Protein AF-A0A3A8FHT0-F1 (afdb_monomer_lite)

Structure (mmCIF, N/CA/C/O backbone):
data_AF-A0A3A8FHT0-F1
#
_entry.id   AF-A0A3A8FHT0-F1
#
loop_
_atom_site.group_PDB
_atom_site.id
_atom_site.type_symbol
_atom_site.label_atom_id
_atom_site.label_alt_id
_atom_site.label_comp_id
_atom_site.label_asym_id
_atom_site.label_entity_id
_atom_site.label_seq_id
_atom_site.pdbx_PDB_ins_code
_atom_site.Cartn_x
_atom_site.Cartn_y
_atom_site.Cartn_z
_atom_site.occupancy
_atom_site.B_iso_or_equiv
_atom_site.auth_seq_id
_atom_site.auth_comp_id
_atom_site.auth_asym_id
_atom_site.auth_atom_id
_atom_site.pdbx_PDB_model_num
ATOM 1 N N . MET A 1 1 ? -11.526 -7.778 7.308 1.00 85.56 1 MET A N 1
ATOM 2 C CA . MET A 1 1 ? -10.155 -7.720 6.765 1.00 85.56 1 MET A CA 1
ATOM 3 C C . MET A 1 1 ? -9.245 -7.117 7.819 1.00 85.56 1 MET A C 1
ATOM 5 O O . MET A 1 1 ? -9.566 -6.052 8.335 1.00 85.56 1 MET A O 1
ATOM 9 N N . ASN A 1 2 ? -8.163 -7.803 8.180 1.00 94.44 2 ASN A N 1
ATOM 10 C CA . ASN A 1 2 ? -7.158 -7.284 9.116 1.00 94.44 2 ASN A CA 1
ATOM 11 C C . ASN A 1 2 ? -6.059 -6.478 8.382 1.00 94.44 2 ASN A C 1
ATOM 13 O O . ASN A 1 2 ? -5.968 -6.525 7.155 1.00 94.44 2 ASN A O 1
ATOM 17 N N . LYS A 1 3 ? -5.208 -5.748 9.125 1.00 93.06 3 LYS A N 1
ATOM 18 C CA . LYS A 1 3 ? -4.119 -4.930 8.544 1.00 93.06 3 LYS A CA 1
ATOM 19 C C . LYS A 1 3 ? -3.176 -5.749 7.647 1.00 93.06 3 LYS A C 1
ATOM 21 O O . LYS A 1 3 ? -2.767 -5.280 6.592 1.00 93.06 3 LYS A O 1
ATOM 26 N N . LYS A 1 4 ? -2.867 -6.997 8.017 1.00 94.75 4 LYS A N 1
ATOM 27 C CA . LYS A 1 4 ? -1.966 -7.872 7.247 1.00 94.75 4 LYS A CA 1
ATOM 28 C C . LYS A 1 4 ? -2.572 -8.279 5.899 1.00 94.75 4 LYS A C 1
ATOM 30 O O . LYS A 1 4 ? -1.890 -8.196 4.883 1.00 94.75 4 LYS A O 1
ATOM 35 N N . GLU A 1 5 ? -3.8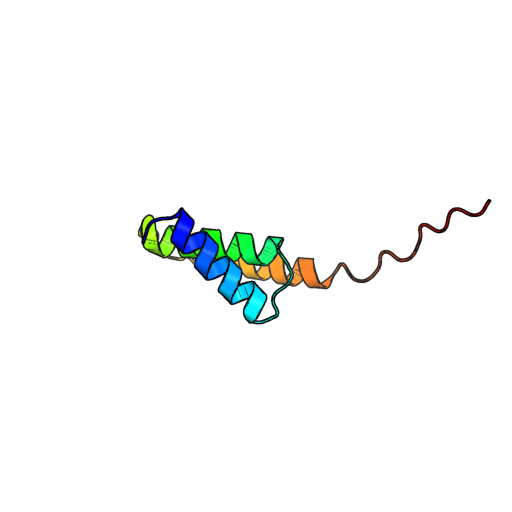42 -8.675 5.888 1.00 96.25 5 GLU A N 1
ATOM 36 C CA . GLU A 1 5 ? -4.595 -8.988 4.665 1.00 96.25 5 GLU A CA 1
ATOM 37 C C . GLU A 1 5 ? -4.720 -7.761 3.762 1.00 96.25 5 GLU A C 1
ATOM 39 O O . GLU A 1 5 ? -4.498 -7.855 2.560 1.00 96.25 5 GLU A O 1
ATOM 44 N N . PHE A 1 6 ? -5.007 -6.595 4.344 1.00 95.50 6 PHE A N 1
ATOM 45 C CA . PHE A 1 6 ? -5.081 -5.339 3.605 1.00 95.50 6 PHE A CA 1
ATOM 46 C C . PHE A 1 6 ? -3.760 -5.001 2.903 1.00 95.50 6 PHE A C 1
ATOM 48 O O . PHE A 1 6 ? -3.758 -4.753 1.697 1.00 95.50 6 PHE A O 1
ATOM 55 N N . ARG A 1 7 ? -2.633 -5.062 3.631 1.00 95.69 7 ARG A N 1
ATOM 56 C CA . ARG A 1 7 ? -1.290 -4.843 3.068 1.00 95.69 7 ARG A CA 1
ATOM 57 C C . ARG A 1 7 ? -0.993 -5.804 1.922 1.00 95.69 7 ARG A C 1
ATOM 59 O O . ARG A 1 7 ? -0.531 -5.367 0.873 1.00 95.69 7 ARG A O 1
ATOM 66 N N . ALA A 1 8 ? -1.259 -7.097 2.116 1.00 96.38 8 ALA A N 1
ATOM 67 C CA . ALA A 1 8 ? -0.993 -8.119 1.108 1.00 96.38 8 ALA A CA 1
ATOM 68 C C . ALA A 1 8 ? -1.822 -7.894 -0.167 1.00 96.38 8 ALA A C 1
ATOM 70 O O . ALA A 1 8 ? -1.280 -7.952 -1.271 1.00 96.38 8 ALA A O 1
ATOM 71 N N . ASN A 1 9 ? -3.107 -7.564 -0.012 1.00 96.94 9 ASN A N 1
ATOM 72 C CA . ASN A 1 9 ? -4.009 -7.306 -1.131 1.00 96.94 9 ASN A CA 1
ATOM 73 C C . ASN A 1 9 ? -3.604 -6.056 -1.921 1.00 96.94 9 ASN A C 1
ATOM 75 O O . ASN A 1 9 ? -3.531 -6.114 -3.148 1.00 96.94 9 ASN A O 1
ATOM 79 N N . LEU A 1 10 ? -3.291 -4.942 -1.244 1.00 95.62 10 LEU A N 1
ATOM 80 C CA . LEU A 1 10 ? -2.819 -3.731 -1.924 1.00 95.62 10 LEU A CA 1
ATOM 81 C C . LEU A 1 10 ? -1.485 -3.969 -2.633 1.00 95.62 10 LEU A C 1
ATOM 83 O O . LEU A 1 10 ? -1.309 -3.538 -3.768 1.00 95.62 10 LEU A O 1
ATOM 87 N N . TYR A 1 11 ? -0.548 -4.652 -1.973 1.00 96.38 11 TYR A N 1
ATOM 88 C CA . TYR A 1 11 ? 0.751 -4.956 -2.562 1.00 96.38 11 TYR A CA 1
ATOM 89 C C . TYR A 1 11 ? 0.599 -5.781 -3.844 1.00 96.38 11 TYR A C 1
ATOM 91 O O . TYR A 1 11 ? 1.181 -5.434 -4.870 1.00 96.38 11 TYR A O 1
ATOM 99 N N . GLY A 1 12 ? -0.235 -6.826 -3.806 1.00 96.69 12 GLY A N 1
ATOM 100 C CA . GLY A 1 12 ? -0.570 -7.622 -4.985 1.00 96.69 12 GLY A CA 1
ATOM 101 C C . GLY A 1 12 ? -1.172 -6.769 -6.101 1.00 96.69 12 GLY A C 1
ATOM 102 O O . GLY A 1 12 ? -0.706 -6.839 -7.232 1.00 96.69 12 GLY A O 1
ATOM 103 N N . ALA A 1 13 ? -2.132 -5.897 -5.777 1.00 96.88 13 ALA A N 1
ATOM 104 C CA . ALA A 1 13 ? -2.763 -5.009 -6.752 1.00 96.88 13 ALA A CA 1
ATOM 105 C C . ALA A 1 13 ? -1.769 -4.042 -7.422 1.00 96.88 13 ALA A C 1
ATOM 107 O O . ALA A 1 13 ? -1.836 -3.847 -8.635 1.00 96.88 13 ALA A O 1
ATOM 108 N N . TYR A 1 14 ? -0.826 -3.470 -6.666 1.00 95.19 14 TYR A N 1
ATOM 109 C CA . TYR A 1 14 ? 0.222 -2.612 -7.227 1.00 95.19 14 TYR A CA 1
ATOM 110 C C . TYR A 1 14 ? 1.178 -3.377 -8.145 1.00 95.19 14 TYR A C 1
ATOM 112 O O . TYR A 1 14 ? 1.505 -2.902 -9.230 1.00 95.19 14 TYR A O 1
ATOM 120 N N . VAL A 1 15 ? 1.609 -4.574 -7.748 1.00 95.25 15 VAL A N 1
ATOM 121 C CA . VAL A 1 15 ? 2.479 -5.398 -8.599 1.00 95.25 15 VAL A CA 1
ATOM 122 C C . VAL A 1 15 ? 1.744 -5.812 -9.876 1.00 95.25 15 VAL A C 1
ATOM 124 O O . VAL A 1 15 ? 2.306 -5.711 -10.965 1.00 95.25 15 VAL A O 1
ATOM 127 N N . SER A 1 16 ? 0.474 -6.212 -9.769 1.00 96.75 16 SER A N 1
ATOM 128 C CA . SER A 1 16 ? -0.365 -6.569 -10.918 1.00 96.75 16 SER A CA 1
ATOM 129 C C . SER A 1 16 ? -0.667 -5.390 -11.847 1.00 96.75 16 SER A C 1
ATOM 131 O O . SER A 1 16 ? -0.923 -5.616 -13.025 1.00 96.75 16 SER A O 1
ATOM 133 N N . SER A 1 17 ? -0.613 -4.145 -11.360 1.00 94.31 17 SER A N 1
ATOM 134 C CA . SER A 1 17 ? -0.759 -2.943 -12.193 1.00 94.31 17 SER A CA 1
ATOM 135 C C . SER A 1 17 ? 0.540 -2.501 -12.878 1.00 94.31 17 SER A C 1
ATOM 137 O O . SER A 1 17 ? 0.543 -1.503 -13.596 1.00 94.31 17 SER A O 1
ATOM 139 N N . GLY A 1 18 ? 1.639 -3.241 -12.686 1.00 92.12 18 GLY A N 1
ATOM 140 C CA . GLY A 1 18 ? 2.949 -2.938 -13.267 1.00 92.12 18 GLY A CA 1
ATOM 141 C C . GLY A 1 18 ? 3.801 -1.982 -12.428 1.00 92.12 18 GLY A C 1
ATOM 142 O O . GLY A 1 18 ? 4.865 -1.551 -12.873 1.00 92.12 18 GLY A O 1
ATOM 143 N N . MET 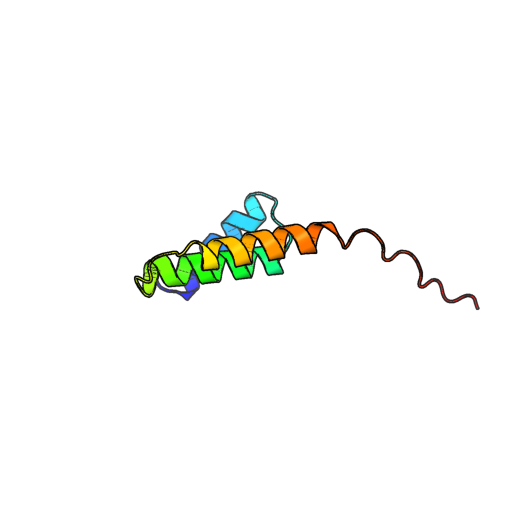A 1 19 ? 3.381 -1.644 -11.203 1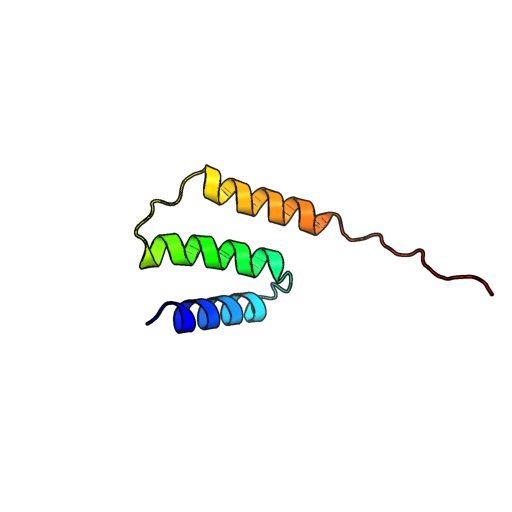.00 91.75 19 MET A N 1
ATOM 144 C CA . MET A 1 19 ? 4.236 -0.911 -10.273 1.00 91.75 19 MET A CA 1
ATOM 145 C C . MET A 1 19 ? 5.232 -1.885 -9.634 1.00 91.75 19 MET A C 1
ATOM 147 O O . MET A 1 19 ? 4.868 -2.718 -8.809 1.00 91.75 19 MET A O 1
ATOM 151 N N . HIS A 1 20 ? 6.509 -1.757 -9.995 1.00 92.12 20 HIS A N 1
ATOM 152 C CA . HIS A 1 20 ? 7.594 -2.584 -9.444 1.00 92.12 20 HIS A CA 1
ATOM 153 C C . HIS A 1 20 ? 8.506 -1.829 -8.467 1.00 92.12 20 HIS A C 1
ATOM 155 O O . HIS A 1 20 ? 9.401 -2.414 -7.864 1.00 92.12 20 HIS A O 1
ATOM 161 N N . ASN A 1 21 ? 8.278 -0.527 -8.262 1.00 91.62 21 ASN A N 1
ATOM 162 C CA . ASN A 1 21 ? 9.008 0.234 -7.253 1.00 91.62 21 ASN A CA 1
ATOM 163 C C . ASN A 1 21 ? 8.478 -0.109 -5.850 1.00 91.62 21 ASN A C 1
ATOM 165 O O . ASN A 1 21 ? 7.551 0.525 -5.350 1.00 91.62 21 ASN A O 1
ATOM 169 N N . HIS A 1 22 ? 9.085 -1.109 -5.211 1.00 89.50 22 HIS A N 1
ATOM 170 C CA . HIS A 1 22 ? 8.678 -1.615 -3.897 1.00 89.50 22 HIS A CA 1
ATOM 171 C C . HIS A 1 22 ? 8.637 -0.539 -2.803 1.00 89.50 22 HIS A C 1
ATOM 173 O O . HIS A 1 22 ? 7.751 -0.573 -1.950 1.00 89.50 22 HIS A O 1
ATOM 179 N N . VAL A 1 23 ? 9.548 0.439 -2.843 1.00 89.81 23 VAL A N 1
ATOM 180 C CA . VAL A 1 23 ? 9.578 1.552 -1.879 1.00 89.81 23 VAL A CA 1
ATOM 181 C C . VAL A 1 23 ? 8.345 2.436 -2.049 1.00 89.81 23 VAL A C 1
ATOM 183 O O . VAL A 1 23 ? 7.706 2.818 -1.069 1.00 89.81 23 VAL A O 1
ATOM 186 N N . LEU A 1 24 ? 7.975 2.738 -3.295 1.00 87.94 24 LEU A N 1
ATOM 187 C CA . LEU A 1 24 ? 6.780 3.522 -3.595 1.00 87.94 24 LEU A CA 1
ATOM 188 C C . LEU A 1 24 ? 5.501 2.763 -3.219 1.00 87.94 24 LEU A C 1
ATOM 190 O O . LEU A 1 24 ? 4.582 3.358 -2.657 1.00 87.94 24 LEU A O 1
ATOM 194 N N . ILE A 1 25 ? 5.452 1.453 -3.467 1.00 91.12 25 ILE A N 1
ATOM 195 C CA . ILE A 1 25 ? 4.327 0.596 -3.070 1.00 91.12 25 ILE A CA 1
ATOM 196 C C . ILE A 1 25 ? 4.133 0.637 -1.551 1.00 91.12 25 ILE A C 1
ATOM 198 O O . ILE A 1 25 ? 3.023 0.883 -1.085 1.00 91.12 25 ILE A O 1
ATOM 202 N N . GLN A 1 26 ? 5.203 0.456 -0.772 1.00 91.38 26 GLN A N 1
ATOM 203 C CA . GLN A 1 26 ? 5.128 0.482 0.692 1.00 91.38 26 GLN A CA 1
ATOM 204 C C . GLN A 1 26 ? 4.636 1.831 1.227 1.00 91.38 26 GLN A C 1
ATOM 206 O O . GLN A 1 26 ? 3.719 1.852 2.044 1.00 91.38 26 GLN A O 1
ATOM 211 N N . LYS A 1 27 ? 5.153 2.953 0.706 1.00 89.56 27 LYS A N 1
ATOM 212 C CA . LYS A 1 27 ? 4.702 4.301 1.104 1.00 89.56 27 LYS A CA 1
ATOM 213 C C . LYS A 1 27 ? 3.213 4.529 0.825 1.00 89.56 27 LYS A C 1
ATOM 215 O O . LYS A 1 27 ? 2.511 5.112 1.647 1.00 89.56 27 LYS A O 1
ATOM 220 N N . ASN A 1 28 ? 2.716 4.062 -0.321 1.00 89.44 28 ASN A N 1
ATOM 221 C CA . ASN A 1 28 ? 1.289 4.154 -0.639 1.00 89.44 28 ASN A CA 1
ATOM 222 C C . ASN A 1 28 ? 0.435 3.267 0.281 1.00 89.44 28 ASN A C 1
ATOM 224 O O . ASN A 1 28 ? -0.635 3.689 0.719 1.00 89.44 28 ASN A O 1
ATOM 228 N N . ILE A 1 29 ? 0.915 2.063 0.605 1.00 93.31 29 ILE A N 1
ATOM 229 C CA . ILE A 1 29 ? 0.241 1.146 1.532 1.00 93.31 29 ILE A CA 1
ATOM 230 C C . ILE A 1 29 ? 0.132 1.750 2.933 1.00 93.31 29 ILE A C 1
ATOM 232 O O . ILE A 1 29 ? -0.935 1.657 3.531 1.00 93.31 29 ILE A O 1
ATOM 236 N N . GLU A 1 30 ? 1.190 2.381 3.447 1.00 90.94 30 GLU A N 1
ATOM 237 C CA . GLU A 1 30 ? 1.176 3.029 4.768 1.00 90.94 30 GLU A CA 1
ATOM 238 C C . GLU A 1 30 ? 0.095 4.110 4.859 1.00 90.94 30 GLU A C 1
ATOM 240 O O . GLU A 1 30 ? -0.692 4.126 5.803 1.00 90.94 30 GLU A O 1
ATOM 245 N N . ILE A 1 31 ? -0.006 4.966 3.841 1.00 87.38 31 ILE A N 1
ATOM 246 C CA . ILE A 1 31 ?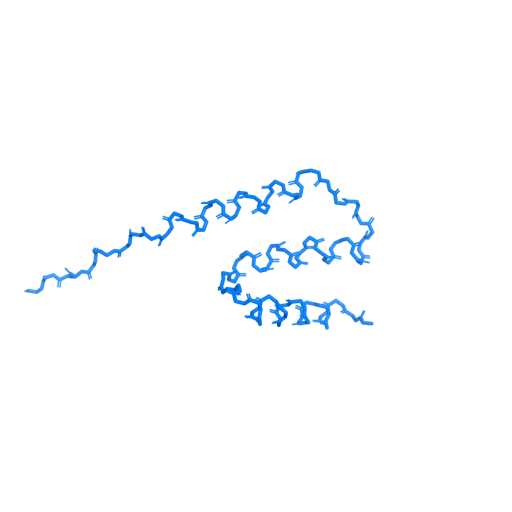 -1.007 6.040 3.802 1.00 87.38 31 ILE A CA 1
ATOM 247 C C . ILE A 1 31 ? -2.423 5.462 3.703 1.00 87.38 31 ILE A C 1
ATOM 249 O O . ILE A 1 31 ? -3.325 5.892 4.426 1.00 87.38 31 ILE A O 1
ATOM 253 N N . ALA A 1 32 ? -2.622 4.463 2.839 1.00 89.44 32 ALA A N 1
ATOM 254 C CA . ALA A 1 32 ? -3.911 3.800 2.693 1.00 89.44 32 ALA A CA 1
ATOM 255 C C . ALA A 1 32 ? -4.327 3.068 3.982 1.00 89.44 32 ALA A C 1
ATOM 257 O O . ALA A 1 32 ? -5.498 3.097 4.359 1.00 89.44 32 ALA A O 1
ATOM 258 N N . GLU A 1 33 ? -3.380 2.452 4.692 1.00 90.81 33 GLU A N 1
ATOM 259 C CA . GLU A 1 33 ? -3.636 1.799 5.974 1.00 90.81 33 GLU A CA 1
ATOM 260 C C . GLU A 1 33 ? -4.058 2.805 7.044 1.00 90.81 33 GLU A C 1
ATOM 262 O O . GLU A 1 33 ? -5.065 2.577 7.718 1.00 90.81 33 GLU A O 1
ATOM 267 N N . SER A 1 34 ? -3.341 3.923 7.179 1.00 87.06 34 SER A N 1
ATOM 268 C CA . SER A 1 34 ? -3.689 4.960 8.154 1.00 87.06 34 SER A CA 1
ATOM 269 C C . SER A 1 34 ? -5.058 5.585 7.882 1.00 87.06 34 SER A C 1
ATOM 271 O O . SER A 1 34 ? -5.800 5.881 8.820 1.00 87.06 34 SER A O 1
ATOM 273 N N . PHE A 1 35 ? -5.445 5.714 6.613 1.00 85.75 35 PHE A N 1
ATOM 274 C CA . PHE A 1 35 ? -6.787 6.164 6.249 1.00 85.75 35 PHE A CA 1
ATOM 275 C C . PHE A 1 35 ? -7.873 5.152 6.644 1.00 85.75 35 PHE A C 1
ATOM 277 O O . PHE A 1 35 ? -8.870 5.516 7.266 1.00 85.75 35 PHE A O 1
ATOM 284 N N . VAL A 1 36 ? -7.683 3.872 6.305 1.00 87.25 36 VAL A N 1
ATOM 285 C CA . VAL A 1 36 ? -8.701 2.826 6.499 1.00 87.25 36 VAL A CA 1
ATOM 286 C C . VAL A 1 36 ? -8.850 2.423 7.966 1.00 87.25 36 VAL A C 1
ATOM 288 O O . VAL A 1 36 ? -9.971 2.228 8.438 1.00 87.25 36 VAL A O 1
ATOM 291 N N . PHE A 1 37 ? -7.741 2.272 8.690 1.00 87.94 37 PHE A N 1
ATOM 292 C CA . PHE A 1 37 ? -7.748 1.696 10.037 1.00 87.94 37 PHE A CA 1
ATOM 293 C C . PHE A 1 37 ? -7.617 2.734 11.141 1.00 87.94 37 PHE A C 1
ATOM 295 O O . PHE A 1 37 ? -8.271 2.597 12.173 1.00 87.94 37 PHE A O 1
ATOM 302 N N . ASP A 1 38 ? -6.808 3.769 10.928 1.00 82.31 38 ASP A N 1
ATOM 303 C CA . ASP A 1 38 ? -6.511 4.745 11.977 1.00 82.31 38 ASP A CA 1
ATOM 304 C C . ASP A 1 38 ? -7.451 5.970 11.892 1.00 82.31 38 ASP A C 1
ATOM 306 O O . ASP A 1 38 ? -7.383 6.868 12.730 1.00 82.31 38 ASP A O 1
ATOM 310 N N . LYS A 1 39 ? -8.368 5.990 10.900 1.00 72.31 39 LYS A N 1
ATOM 311 C CA . LYS A 1 39 ? -9.314 7.085 10.582 1.00 72.31 39 LYS A CA 1
ATOM 312 C C . LYS A 1 39 ? -8.635 8.451 10.480 1.00 72.31 39 LYS A C 1
ATOM 314 O O . LYS A 1 39 ? -9.263 9.490 10.692 1.00 72.31 39 LYS A O 1
ATOM 319 N N . HIS A 1 40 ? -7.345 8.449 10.166 1.00 72.25 40 HIS A N 1
ATOM 320 C CA . HIS A 1 40 ? -6.584 9.666 10.017 1.00 72.25 40 HIS A CA 1
ATOM 321 C C . HIS A 1 40 ? -6.978 10.303 8.684 1.00 72.25 40 HIS A C 1
ATOM 323 O O . HIS A 1 40 ? -6.958 9.646 7.640 1.00 72.25 40 HIS A O 1
ATOM 329 N N . GLY A 1 41 ? -7.377 11.575 8.710 1.00 68.50 41 GLY A N 1
ATOM 330 C CA . GLY A 1 41 ? -7.624 12.316 7.478 1.00 68.50 41 GLY A CA 1
ATOM 331 C C . GLY A 1 41 ? -6.348 12.345 6.639 1.00 68.50 41 GLY A C 1
ATOM 332 O O . GLY A 1 41 ? -5.273 12.631 7.167 1.00 68.50 41 GLY A O 1
ATOM 333 N N . ILE A 1 42 ? -6.457 12.038 5.344 1.00 74.06 42 ILE A N 1
ATOM 334 C CA . ILE A 1 42 ? -5.332 12.189 4.416 1.00 74.06 42 ILE A CA 1
ATOM 335 C C . ILE A 1 42 ? -5.109 13.687 4.221 1.00 74.06 42 ILE A C 1
ATOM 337 O O . ILE A 1 42 ? -5.995 14.394 3.737 1.00 74.06 42 ILE A O 1
ATOM 341 N N . THR A 1 43 ? -3.933 14.181 4.596 1.00 73.06 43 THR A N 1
ATOM 342 C CA . THR A 1 43 ? -3.583 15.592 4.425 1.00 73.06 43 THR A CA 1
ATOM 343 C C . THR A 1 43 ? -2.812 15.816 3.122 1.00 73.06 43 THR A C 1
ATOM 345 O O . THR A 1 43 ? -2.222 14.899 2.547 1.00 73.06 43 THR A O 1
ATOM 348 N N . ALA A 1 44 ? -2.747 17.068 2.657 1.00 71.81 44 ALA A N 1
ATOM 349 C CA . ALA A 1 44 ? -1.893 17.439 1.523 1.00 71.81 44 ALA A CA 1
ATOM 350 C C . ALA A 1 44 ? -0.405 17.109 1.767 1.00 71.81 44 ALA A C 1
ATOM 352 O O . ALA A 1 44 ? 0.339 16.856 0.818 1.00 71.81 44 ALA A O 1
ATOM 353 N N . PHE A 1 45 ? 0.021 17.071 3.033 1.00 71.44 45 PHE A N 1
ATOM 354 C CA . PHE A 1 45 ? 1.367 16.670 3.432 1.00 71.44 45 PHE A CA 1
ATOM 355 C C . PHE A 1 45 ? 1.632 15.184 3.154 1.00 71.44 45 PHE A C 1
ATOM 357 O O . PHE A 1 45 ? 2.686 14.840 2.617 1.00 71.44 45 PHE A O 1
ATOM 364 N N . ASP A 1 46 ? 0.657 14.314 3.426 1.00 69.94 46 ASP A N 1
ATOM 365 C CA . ASP A 1 46 ? 0.762 12.875 3.154 1.00 69.94 46 ASP A CA 1
ATOM 366 C C . ASP A 1 46 ? 0.847 12.600 1.648 1.00 69.94 46 ASP A C 1
ATOM 368 O O . ASP A 1 46 ? 1.683 11.819 1.195 1.00 69.94 46 ASP A O 1
ATOM 372 N N . LEU A 1 47 ? 0.077 13.340 0.846 1.00 73.19 47 LEU A N 1
ATOM 373 C CA . LEU A 1 47 ? 0.155 13.281 -0.617 1.00 73.19 47 LEU A CA 1
ATOM 374 C C . LEU A 1 47 ? 1.498 13.801 -1.157 1.00 73.19 47 LEU A C 1
ATOM 376 O O . LEU A 1 47 ? 2.013 13.283 -2.151 1.00 73.19 47 LEU A O 1
ATOM 380 N N . ASN A 1 48 ? 2.095 14.805 -0.509 1.00 74.44 48 ASN A N 1
ATOM 381 C CA . ASN A 1 48 ? 3.389 15.346 -0.922 1.00 74.44 48 ASN A CA 1
ATOM 382 C C . ASN A 1 48 ? 4.534 14.337 -0.716 1.00 74.44 48 ASN A C 1
ATOM 384 O O . ASN A 1 48 ? 5.417 14.229 -1.567 1.00 74.44 48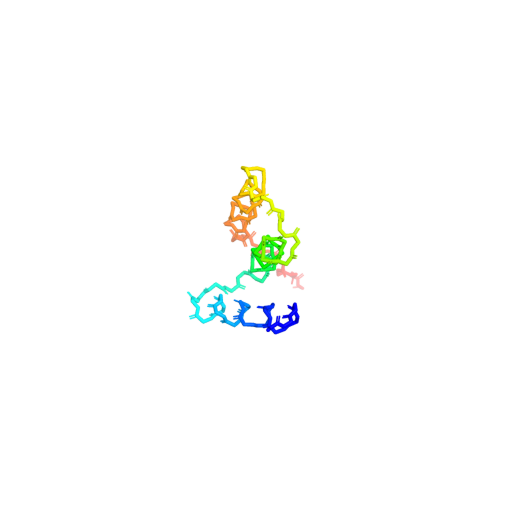 ASN A O 1
ATOM 388 N N . LYS A 1 49 ? 4.486 13.526 0.351 1.00 71.25 49 LYS A N 1
ATOM 389 C CA . LYS A 1 49 ? 5.458 12.438 0.578 1.00 71.25 49 LYS A CA 1
ATOM 390 C C . LYS A 1 49 ? 5.477 11.422 -0.568 1.00 71.25 49 LYS A C 1
ATOM 392 O O . LYS A 1 49 ? 6.548 10.943 -0.942 1.00 71.25 49 LYS A O 1
ATOM 397 N N . ILE A 1 50 ? 4.312 11.120 -1.149 1.00 69.44 50 ILE A N 1
ATOM 398 C CA . ILE A 1 50 ? 4.197 10.224 -2.312 1.00 69.44 50 ILE A CA 1
ATOM 399 C C . ILE A 1 50 ? 4.810 10.880 -3.555 1.00 69.44 50 ILE A C 1
ATOM 401 O O . ILE A 1 50 ? 5.576 10.239 -4.279 1.00 69.44 50 ILE A O 1
ATOM 405 N N . LYS A 1 51 ? 4.508 12.164 -3.799 1.00 72.81 51 LYS A N 1
ATOM 406 C CA . LYS A 1 51 ? 5.041 12.910 -4.952 1.00 72.81 51 LYS A CA 1
ATOM 407 C C . LYS A 1 51 ? 6.567 12.958 -4.944 1.00 72.81 51 LYS A C 1
ATOM 409 O O . LYS A 1 51 ? 7.176 12.668 -5.969 1.00 72.81 51 LYS A O 1
ATOM 414 N N . ILE A 1 52 ? 7.170 13.245 -3.790 1.00 66.19 52 ILE A N 1
ATOM 415 C CA . ILE A 1 52 ? 8.631 13.257 -3.625 1.00 66.19 52 ILE A CA 1
ATOM 416 C C . ILE A 1 52 ? 9.214 11.866 -3.904 1.00 66.19 52 ILE A C 1
ATOM 418 O O . ILE A 1 52 ? 10.122 11.740 -4.717 1.00 66.19 52 ILE A O 1
ATOM 422 N N . ALA A 1 53 ? 8.632 10.805 -3.334 1.00 63.19 53 ALA A N 1
ATOM 423 C CA . ALA A 1 53 ? 9.095 9.435 -3.571 1.00 63.19 53 ALA A CA 1
ATOM 424 C C . ALA A 1 53 ? 9.014 9.009 -5.049 1.00 63.19 53 ALA A C 1
ATOM 426 O O . ALA A 1 53 ? 9.838 8.229 -5.523 1.00 63.19 53 ALA A O 1
ATOM 427 N N . THR A 1 54 ? 8.021 9.524 -5.775 1.00 63.16 54 THR A N 1
ATOM 428 C CA . THR A 1 54 ? 7.853 9.264 -7.210 1.00 63.16 54 THR A CA 1
ATOM 429 C C . THR A 1 54 ? 8.873 10.054 -8.034 1.00 63.16 54 THR A C 1
ATOM 431 O O . THR A 1 54 ? 9.436 9.513 -8.979 1.00 63.16 54 THR A O 1
ATOM 434 N N . ALA A 1 55 ? 9.163 11.302 -7.654 1.00 60.91 55 ALA A N 1
ATOM 435 C CA . ALA A 1 55 ? 10.166 12.140 -8.311 1.00 60.91 55 ALA A CA 1
ATOM 436 C C . ALA A 1 55 ? 11.603 11.624 -8.095 1.00 60.91 55 ALA A C 1
ATOM 438 O O . ALA A 1 55 ? 12.402 11.616 -9.027 1.00 60.91 55 ALA A O 1
ATOM 439 N N . GLU A 1 56 ? 11.919 11.131 -6.896 1.00 56.88 56 GLU A N 1
ATOM 440 C CA . GLU A 1 56 ? 13.227 10.545 -6.570 1.00 56.88 56 GLU A CA 1
ATOM 441 C C . GLU A 1 56 ? 13.443 9.180 -7.248 1.00 56.88 56 GLU A C 1
ATOM 443 O O . GLU A 1 56 ? 14.557 8.860 -7.659 1.00 56.88 56 GLU A O 1
ATOM 448 N N . GLY A 1 57 ? 12.377 8.393 -7.444 1.00 50.53 57 GLY A N 1
ATOM 449 C CA . GLY A 1 57 ? 12.434 7.112 -8.158 1.00 50.53 57 GLY A CA 1
ATOM 450 C C . GLY A 1 57 ? 12.710 7.230 -9.664 1.00 50.53 57 GLY A C 1
ATOM 451 O O . GLY A 1 57 ? 13.187 6.274 -10.268 1.00 50.53 57 GLY A O 1
ATOM 452 N N . VAL A 1 58 ? 12.460 8.395 -10.272 1.00 50.28 58 VAL A N 1
ATOM 453 C CA . VAL A 1 58 ? 12.751 8.666 -11.695 1.00 50.28 58 VAL A CA 1
ATOM 454 C C . VAL A 1 58 ? 14.236 9.007 -11.923 1.00 50.28 58 VAL A C 1
ATOM 456 O O . VAL A 1 58 ? 14.719 8.919 -13.048 1.00 50.28 58 VAL A O 1
ATOM 459 N N . HIS A 1 59 ? 15.004 9.317 -10.869 1.00 45.22 59 HIS A N 1
ATOM 460 C CA . HIS A 1 59 ? 16.414 9.720 -10.982 1.00 45.22 59 HIS A CA 1
ATOM 461 C C . HIS A 1 59 ? 17.431 8.567 -10.843 1.00 45.22 59 HIS A C 1
ATOM 463 O O . HIS A 1 59 ? 18.632 8.804 -10.914 1.00 45.22 59 HIS A O 1
ATOM 469 N N . GLN A 1 60 ? 17.003 7.311 -10.663 1.00 46.44 60 GLN A N 1
ATOM 470 C CA . GLN A 1 60 ? 17.924 6.165 -10.516 1.00 46.44 60 GLN A CA 1
ATOM 471 C C . GLN A 1 60 ? 18.188 5.381 -11.814 1.00 46.44 60 GLN A C 1
ATOM 473 O O . GLN A 1 60 ? 18.668 4.251 -11.777 1.00 46.44 60 GLN A O 1
ATOM 478 N N . SER A 1 61 ? 17.960 5.987 -12.981 1.00 46.94 61 SER A N 1
ATOM 479 C CA . SER A 1 61 ? 18.600 5.549 -14.225 1.00 46.94 61 SER A CA 1
ATOM 480 C C . SER A 1 61 ? 19.881 6.354 -14.413 1.00 46.94 61 SER A C 1
ATOM 482 O O . SER A 1 61 ? 19.821 7.411 -15.030 1.00 46.94 61 SER A O 1
ATOM 484 N N . ASN A 1 62 ? 20.995 5.896 -13.828 1.00 50.81 62 ASN A N 1
ATOM 485 C CA . ASN A 1 62 ? 22.375 6.033 -14.335 1.00 50.81 62 ASN A CA 1
ATOM 486 C C . ASN A 1 62 ? 23.375 5.559 -13.265 1.00 50.81 62 ASN A C 1
ATOM 488 O O . ASN A 1 62 ? 23.982 6.351 -12.552 1.00 50.81 62 ASN A O 1
ATOM 492 N N . GLY A 1 63 ? 23.547 4.241 -13.165 1.00 44.16 63 GLY A N 1
ATOM 493 C CA . GLY A 1 63 ? 24.572 3.599 -12.335 1.00 44.16 63 GLY A CA 1
ATOM 494 C C . GLY A 1 63 ? 25.499 2.684 -13.136 1.00 44.16 63 GLY A C 1
ATOM 495 O O . GLY A 1 63 ? 26.022 1.719 -12.593 1.00 44.16 63 GLY A O 1
ATOM 496 N N . SER A 1 64 ? 25.677 2.931 -14.436 1.00 54.00 64 SER A N 1
ATOM 497 C CA . SER A 1 64 ? 26.594 2.169 -15.289 1.00 54.00 64 SER A CA 1
ATOM 498 C C . SER A 1 64 ? 28.037 2.652 -15.140 1.00 54.00 64 SER A C 1
ATOM 500 O O . SER A 1 64 ? 28.536 3.197 -16.103 1.00 54.00 64 SER A O 1
ATOM 502 N N . TYR A 1 65 ? 28.716 2.465 -13.998 1.00 54.91 65 TYR A N 1
ATOM 503 C CA . TYR A 1 65 ? 30.196 2.441 -13.930 1.00 54.91 65 TYR A CA 1
ATOM 504 C C . TYR A 1 65 ? 30.689 1.732 -12.657 1.00 54.91 65 TYR A C 1
ATOM 506 O O . TYR A 1 65 ? 31.042 2.364 -11.667 1.00 54.91 65 TYR A O 1
ATOM 514 N N . ALA A 1 66 ? 30.766 0.403 -12.703 1.00 55.81 66 ALA A N 1
ATOM 515 C CA . ALA A 1 66 ? 31.645 -0.377 -11.829 1.00 55.81 66 ALA A CA 1
ATOM 516 C C . ALA A 1 66 ? 32.184 -1.607 -12.582 1.00 55.81 66 ALA A C 1
ATOM 518 O O . ALA A 1 66 ? 32.113 -2.734 -12.106 1.00 55.81 66 ALA A O 1
ATOM 519 N N . LEU A 1 67 ? 32.708 -1.397 -13.796 1.00 53.28 67 LEU A N 1
ATOM 520 C CA . LEU A 1 67 ? 33.649 -2.347 -14.390 1.00 53.28 67 LEU A CA 1
ATOM 521 C C . LEU A 1 67 ? 35.027 -2.027 -13.811 1.00 53.28 67 LEU A C 1
ATOM 523 O O . LEU A 1 67 ? 35.725 -1.138 -14.299 1.00 53.28 67 LEU A O 1
ATOM 527 N N . GLY A 1 68 ? 35.387 -2.728 -12.736 1.00 46.53 68 GLY A N 1
ATOM 528 C CA . GLY A 1 68 ? 36.772 -2.808 -12.290 1.00 46.53 68 GLY A CA 1
ATOM 529 C C . GLY A 1 68 ? 37.601 -3.402 -13.422 1.00 46.53 68 GLY A C 1
ATOM 530 O O . GLY A 1 68 ? 37.389 -4.548 -13.811 1.00 46.53 68 GLY A O 1
ATOM 531 N N . LYS A 1 69 ? 38.500 -2.602 -13.995 1.00 45.81 69 LYS A N 1
ATOM 532 C CA . LYS A 1 69 ? 39.524 -3.120 -14.896 1.00 45.81 69 LYS A CA 1
ATOM 533 C C . LYS A 1 69 ? 40.551 -3.882 -14.057 1.00 45.81 69 LYS A C 1
ATOM 535 O O . LYS A 1 69 ? 41.163 -3.284 -13.175 1.00 45.81 69 LYS A O 1
ATOM 540 N N . THR A 1 70 ? 40.687 -5.177 -14.322 1.00 53.03 70 THR A N 1
ATOM 541 C CA . THR A 1 70 ? 41.909 -5.954 -14.062 1.00 53.03 70 THR A CA 1
ATOM 542 C C . THR A 1 70 ? 42.921 -5.698 -15.161 1.00 53.03 70 THR A C 1
ATOM 544 O O . THR A 1 70 ? 42.471 -5.634 -16.331 1.00 53.03 70 THR A O 1
#

Sequence (70 aa):
MNKKEFRANLYGAYVSSGMHNHVLIQKNIEI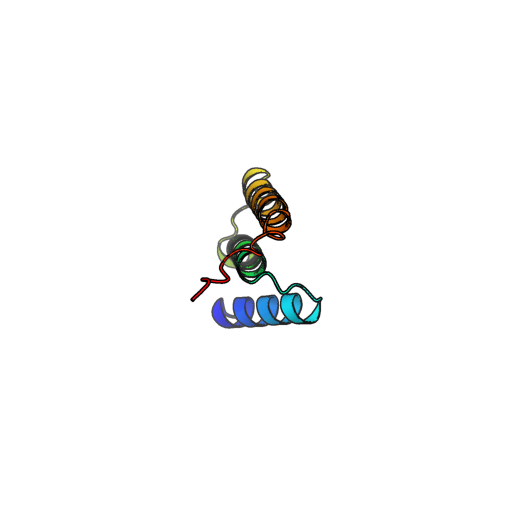AESFVFDKHGITAFDLNKIKIATAEGVHQSNGSYALGKT

pLDDT: mean 77.67, std 17.35, range [44.16, 96.94]

Organism: NCBI:txid2136182

Foldseek 3Di:
DDLVVQLVVQLVVCVVVVNPPVVLSVLVSVLVSCVPPVVDDCDPVSVVVSVVVVVVVVPPPDPPDDPDDD

Radius of gyration: 16.16 Å; chains: 1; bounding box: 52×26×27 Å

Secondary structure (DSSP, 8-state):
--HHHHHHHHHHHHHHTT---HHHHHHHHHHHHHHHHS-PPPPHHHHHHHHHHHHHHTT-----------